Protein AF-A0AAW0HQI2-F1 (afdb_monomer_lite)

Organism: Myodes glareolus (NCBI:txid447135)

Foldseek 3Di:
DPDKKKKKFKADLVRDTPDIDIDDDPPDDPPPPPVVVVVSVVQSVCVVVVVVCVVPDCDDDQAWHADPSIIMGMDMPDRDRVVSVVVVVVVVVVVVD

Secondary structure (DSSP, 8-state):
-----EEEEEE-TTS-EEEEEEEPPTT----TTHHHHHHHHHHHHHHHHHHHHHTT-S--BTTEEEETTEEEEEEESS--HHHHHHHHHHHHHHHH-

Sequence (97 aa):
TMSGSFYFVIVGHHDNPVFEMEFLPPGKAESKDDHRHLNQFIAHAALDLVDENMWLSNNIKDCALIFSHMRFIMLHDVRQEDGIKNFFTDVYDLYIK

InterPro domains:
  IPR006722 Trafficking protein particle complex subunit 2 [PF04628] (10-97)
  IPR006722 Trafficking protein particle complex subunit 2 [PTHR12403] (6-97)
  IPR011012 Longin-like domain superfamily [SSF64356] (2-97)

Structure (mmCIF, N/CA/C/O backbone):
data_AF-A0AAW0HQI2-F1
#
_entry.id   AF-A0AAW0HQI2-F1
#
loop_
_atom_site.group_PDB
_atom_site.id
_atom_site.type_symbol
_atom_site.label_atom_id
_atom_site.label_alt_id
_atom_site.label_comp_id
_atom_site.label_asym_id
_atom_site.label_entity_id
_atom_site.label_seq_id
_atom_site.pdbx_PDB_ins_code
_atom_site.Cartn_x
_atom_site.Cartn_y
_atom_site.Cartn_z
_atom_site.occupancy
_atom_site.B_iso_or_equiv
_atom_site.auth_seq_id
_atom_site.auth_comp_id
_atom_site.auth_asym_id
_atom_site.auth_atom_id
_atom_site.pdbx_PDB_model_num
ATOM 1 N N . THR A 1 1 ? -10.094 -1.252 22.296 1.00 48.91 1 THR A N 1
ATOM 2 C CA . THR A 1 1 ? -9.188 -0.906 21.182 1.00 48.91 1 THR A CA 1
ATOM 3 C C . THR A 1 1 ? -10.040 -0.333 20.073 1.00 48.91 1 THR A C 1
ATOM 5 O O . THR A 1 1 ? -10.966 -1.011 19.651 1.00 48.91 1 THR A O 1
ATOM 8 N N . MET A 1 2 ? -9.838 0.928 19.674 1.00 54.75 2 MET A N 1
ATOM 9 C CA . MET A 1 2 ? -10.497 1.425 18.460 1.00 54.75 2 MET A CA 1
ATOM 10 C C . MET A 1 2 ? -9.934 0.627 17.285 1.00 54.75 2 MET A C 1
ATOM 12 O O . MET A 1 2 ? -8.726 0.623 17.073 1.00 54.75 2 MET A O 1
ATOM 16 N N . SER A 1 3 ? -10.786 -0.120 16.593 1.00 72.12 3 SER A N 1
ATOM 17 C CA . SER A 1 3 ? -10.407 -0.876 15.405 1.00 72.12 3 SER A CA 1
ATOM 18 C C . SER A 1 3 ? -10.437 0.064 14.202 1.00 72.12 3 SER A C 1
ATOM 20 O O . SER A 1 3 ? -11.510 0.572 13.860 1.00 72.12 3 SER A O 1
ATOM 22 N N . GLY A 1 4 ? -9.270 0.319 13.613 1.00 81.56 4 GLY A N 1
ATOM 23 C CA . GLY A 1 4 ? -9.139 1.151 12.422 1.00 81.56 4 GLY A CA 1
ATOM 24 C C . GLY A 1 4 ? -9.527 0.416 11.142 1.00 81.56 4 GLY A C 1
ATOM 25 O O . GLY A 1 4 ? -9.571 -0.815 11.104 1.00 81.56 4 GLY A O 1
ATOM 26 N N . SER A 1 5 ? -9.819 1.192 10.109 1.00 87.62 5 SER A N 1
ATOM 27 C CA . SER A 1 5 ? -10.021 0.749 8.734 1.00 87.62 5 SER A CA 1
ATOM 28 C C . SER A 1 5 ? -8.769 1.101 7.938 1.00 87.62 5 SER A C 1
ATOM 30 O O . SER A 1 5 ? -8.256 2.217 8.060 1.00 87.62 5 SER A O 1
ATOM 32 N N . PHE A 1 6 ? -8.291 0.170 7.120 1.00 90.00 6 PHE A N 1
ATOM 33 C CA . PHE A 1 6 ? -7.105 0.372 6.300 1.00 90.00 6 PHE A CA 1
ATOM 34 C C . PHE A 1 6 ? -7.381 -0.007 4.847 1.00 90.00 6 PHE A C 1
ATOM 36 O O . PHE A 1 6 ? -8.104 -0.964 4.580 1.00 90.00 6 PHE A O 1
ATOM 43 N N . TYR A 1 7 ? -6.781 0.720 3.915 1.00 91.75 7 TYR A N 1
ATOM 44 C CA . TYR A 1 7 ? -6.788 0.407 2.491 1.00 91.75 7 TYR A CA 1
ATOM 45 C C . TYR A 1 7 ? -5.349 0.424 1.990 1.00 91.75 7 TYR A C 1
ATOM 47 O O . TYR A 1 7 ? -4.655 1.432 2.110 1.00 91.75 7 TYR A O 1
ATOM 55 N N . PHE A 1 8 ? -4.908 -0.704 1.450 1.00 92.38 8 PHE A N 1
ATOM 56 C CA . PHE A 1 8 ? -3.566 -0.905 0.935 1.00 92.38 8 PHE A CA 1
ATOM 57 C C . PHE A 1 8 ? -3.609 -1.080 -0.580 1.00 92.38 8 PHE A C 1
ATOM 59 O O . PHE A 1 8 ? -4.403 -1.871 -1.091 1.00 92.38 8 PHE A O 1
ATOM 66 N N . VAL A 1 9 ? -2.727 -0.381 -1.293 1.00 93.19 9 VAL A N 1
ATOM 67 C CA . VAL A 1 9 ? -2.574 -0.514 -2.744 1.00 93.19 9 VAL A CA 1
ATOM 68 C C . VAL A 1 9 ? -1.104 -0.549 -3.146 1.00 93.19 9 VAL A C 1
ATOM 70 O O . VAL A 1 9 ? -0.279 0.208 -2.631 1.00 93.19 9 VAL A O 1
ATOM 73 N N . ILE A 1 10 ? -0.786 -1.428 -4.095 1.00 92.31 10 ILE A N 1
ATOM 74 C CA . ILE A 1 10 ? 0.484 -1.439 -4.818 1.00 92.31 10 ILE A CA 1
ATOM 75 C C . ILE A 1 10 ? 0.229 -0.832 -6.192 1.00 92.31 10 ILE A C 1
ATOM 77 O O . ILE A 1 10 ? -0.566 -1.358 -6.969 1.00 92.31 10 ILE A O 1
ATOM 81 N N . VAL A 1 11 ? 0.920 0.258 -6.500 1.00 91.81 11 VAL A N 1
ATOM 82 C CA . VAL A 1 11 ? 0.824 0.975 -7.770 1.00 91.81 11 VAL A CA 1
ATOM 83 C C . VAL A 1 11 ? 2.059 0.673 -8.611 1.00 91.81 11 VAL A C 1
ATOM 85 O O . VAL A 1 11 ? 3.196 0.860 -8.166 1.00 91.81 11 VAL A O 1
ATOM 88 N N . GLY A 1 12 ? 1.816 0.182 -9.826 1.00 89.75 12 GLY A N 1
ATOM 89 C CA . GLY A 1 12 ? 2.839 -0.140 -10.817 1.00 89.75 12 GLY A CA 1
ATOM 90 C C . GLY A 1 12 ? 3.387 1.096 -11.521 1.00 89.75 12 GLY A C 1
ATOM 91 O O . GLY A 1 12 ? 2.932 2.208 -11.277 1.00 89.75 12 GLY A O 1
ATOM 92 N N . HIS A 1 13 ? 4.343 0.902 -12.430 1.00 86.12 13 HIS A N 1
ATOM 93 C CA . HIS A 1 13 ? 5.065 1.981 -13.128 1.00 86.12 13 HIS A CA 1
ATOM 94 C C . HIS A 1 13 ? 4.204 2.878 -14.023 1.00 86.12 13 HIS A C 1
ATOM 96 O O . HIS A 1 13 ? 4.629 3.978 -14.358 1.00 86.12 13 HIS A O 1
ATOM 102 N N . HIS A 1 14 ? 3.019 2.417 -14.423 1.00 88.00 14 HIS A N 1
ATOM 103 C CA . HIS A 1 14 ? 2.085 3.163 -15.273 1.00 88.00 14 HIS A CA 1
ATOM 104 C C . HIS A 1 14 ? 0.922 3.763 -14.472 1.00 88.00 14 HIS A C 1
ATOM 106 O O . HIS A 1 14 ? -0.172 3.928 -15.005 1.00 88.00 14 HIS A O 1
ATOM 112 N N . ASP A 1 15 ? 1.142 4.006 -13.179 1.00 87.31 15 ASP A N 1
ATOM 113 C CA . ASP A 1 15 ? 0.151 4.517 -12.222 1.00 87.31 15 ASP A CA 1
ATOM 114 C C . ASP A 1 15 ? -1.121 3.660 -12.134 1.00 87.31 15 ASP A C 1
ATOM 116 O O . ASP A 1 15 ? -2.192 4.115 -11.734 1.00 87.31 15 ASP A O 1
ATOM 120 N N . ASN A 1 16 ? -0.995 2.379 -12.484 1.00 89.62 16 ASN A N 1
ATOM 121 C CA . ASN A 1 16 ? -2.070 1.405 -12.430 1.00 89.62 16 ASN A CA 1
ATOM 122 C C . ASN A 1 16 ? -2.038 0.630 -11.099 1.00 89.62 16 ASN A C 1
ATOM 124 O O . ASN A 1 16 ? -0.955 0.220 -10.663 1.00 89.62 16 ASN A O 1
ATOM 128 N N . PRO A 1 17 ? -3.196 0.365 -10.467 1.00 91.56 17 PRO A N 1
ATOM 129 C CA . PRO A 1 17 ? -3.251 -0.523 -9.314 1.00 91.56 17 PRO A CA 1
ATOM 130 C C . PRO A 1 17 ? -2.883 -1.946 -9.761 1.00 91.56 17 PRO A C 1
ATOM 132 O O . PRO A 1 17 ? -3.494 -2.513 -10.666 1.00 91.56 17 PRO A O 1
ATOM 135 N N . VAL A 1 18 ? -1.835 -2.504 -9.159 1.00 92.50 18 VAL A N 1
ATOM 136 C CA . VAL A 1 18 ? -1.377 -3.889 -9.363 1.00 92.50 18 VAL A CA 1
ATOM 137 C C . VAL A 1 18 ? -2.005 -4.811 -8.322 1.00 92.50 18 VAL A C 1
ATOM 139 O O . VAL A 1 18 ? -2.288 -5.972 -8.608 1.00 92.50 18 VAL A O 1
ATOM 142 N N . PHE A 1 19 ? -2.238 -4.289 -7.120 1.00 92.31 19 PHE A N 1
ATOM 143 C CA . PHE A 1 19 ? -2.855 -5.013 -6.018 1.00 92.31 19 PHE A CA 1
ATOM 144 C C . PHE A 1 19 ? -3.599 -4.045 -5.103 1.00 92.31 19 PHE A C 1
ATOM 146 O O . PHE A 1 19 ? -3.087 -2.963 -4.831 1.00 92.31 19 PHE A O 1
ATOM 153 N N . GLU A 1 20 ? -4.761 -4.452 -4.599 1.00 91.94 20 GLU A N 1
ATOM 154 C CA . GLU A 1 20 ? -5.594 -3.680 -3.673 1.00 91.94 20 GLU A CA 1
ATOM 155 C C . GLU A 1 20 ? -6.117 -4.604 -2.564 1.00 91.94 20 GLU A C 1
ATOM 157 O O . GLU A 1 20 ? -6.516 -5.741 -2.830 1.00 91.94 20 GLU A O 1
ATOM 162 N N . MET A 1 21 ? -6.130 -4.125 -1.320 1.00 90.56 21 MET A N 1
ATOM 163 C CA . MET A 1 21 ? -6.667 -4.859 -0.174 1.00 90.56 21 MET A CA 1
ATOM 164 C C . MET A 1 21 ? -7.259 -3.909 0.869 1.00 90.56 21 MET A C 1
ATOM 166 O O . MET A 1 21 ? -6.637 -2.922 1.252 1.00 90.56 21 MET A O 1
ATOM 170 N N . GLU A 1 22 ? -8.449 -4.243 1.367 1.00 88.75 22 GLU A N 1
ATOM 171 C CA . GLU A 1 22 ? -9.138 -3.501 2.426 1.00 88.75 22 GLU A CA 1
ATOM 172 C C . GLU A 1 22 ? -9.172 -4.302 3.729 1.00 88.75 22 GLU A C 1
ATOM 174 O O . GLU A 1 22 ? -9.527 -5.481 3.753 1.00 88.75 22 GLU A O 1
ATOM 179 N N . PHE A 1 23 ? -8.837 -3.638 4.833 1.00 87.94 23 PHE A N 1
ATOM 180 C CA . PHE A 1 23 ? -8.917 -4.167 6.187 1.00 87.94 23 PHE A CA 1
ATOM 181 C C . PHE A 1 23 ? -9.995 -3.395 6.939 1.00 87.94 23 PHE A C 1
ATOM 183 O O . PHE A 1 23 ? -9.787 -2.254 7.354 1.00 87.94 23 PHE A O 1
ATOM 190 N N . LEU A 1 24 ? -11.162 -4.011 7.105 1.00 84.94 24 LEU A N 1
ATOM 191 C CA . LEU A 1 24 ? -12.292 -3.396 7.793 1.00 84.94 24 LEU A CA 1
ATOM 192 C C . LEU A 1 24 ? -12.434 -3.942 9.218 1.00 84.94 24 LEU A C 1
ATOM 194 O O . LEU A 1 24 ? -12.226 -5.136 9.455 1.00 84.94 24 LEU A O 1
ATOM 198 N N . PRO A 1 25 ? -12.825 -3.096 10.183 1.00 83.69 25 PRO A N 1
ATOM 199 C CA . PRO A 1 25 ? -13.108 -3.549 11.532 1.00 83.69 25 PRO A CA 1
ATOM 200 C C . PRO A 1 25 ? -14.364 -4.436 11.585 1.00 83.69 25 PRO A C 1
ATOM 202 O O . PRO A 1 25 ? -15.307 -4.229 10.811 1.00 83.69 25 PRO A O 1
ATOM 205 N N . PRO A 1 26 ? -14.433 -5.386 12.536 1.00 76.12 26 PRO A N 1
ATOM 206 C CA . PRO A 1 26 ? -15.590 -6.261 12.684 1.00 76.12 26 PRO A CA 1
ATOM 207 C C . PRO A 1 26 ? -16.854 -5.435 12.959 1.00 76.12 26 PRO A C 1
ATOM 209 O O . PRO A 1 26 ? -16.910 -4.661 13.913 1.00 76.12 26 PRO A O 1
ATOM 212 N N . GLY A 1 27 ? -17.875 -5.600 12.115 1.00 71.94 27 GLY A N 1
ATOM 213 C CA . GLY A 1 27 ? -19.171 -4.926 12.251 1.00 71.94 27 GLY A CA 1
ATOM 214 C C . GLY A 1 27 ? -19.381 -3.686 11.374 1.00 71.94 27 GLY A C 1
ATOM 215 O O . GLY A 1 27 ? -20.511 -3.205 11.308 1.00 71.94 27 GLY A O 1
ATOM 216 N N . LYS A 1 28 ? -18.364 -3.190 10.649 1.00 67.31 28 LYS A N 1
ATOM 217 C CA . LYS A 1 28 ? -18.602 -2.271 9.522 1.00 67.31 28 LYS A CA 1
ATOM 218 C C . LYS A 1 28 ? -18.982 -3.101 8.294 1.00 67.31 28 LYS A C 1
ATOM 220 O O . LYS A 1 28 ? -18.162 -3.849 7.773 1.00 67.31 28 LYS A O 1
ATOM 225 N N . ALA A 1 29 ? -20.240 -2.995 7.868 1.00 59.56 29 ALA A N 1
ATOM 226 C CA . ALA A 1 29 ? -20.687 -3.577 6.608 1.00 59.56 29 ALA A CA 1
ATOM 227 C C . ALA A 1 29 ? -20.043 -2.824 5.437 1.00 59.56 29 ALA A C 1
ATOM 229 O O . ALA A 1 29 ? -19.974 -1.595 5.448 1.00 59.56 29 ALA A O 1
ATOM 230 N N . GLU A 1 30 ? -19.579 -3.573 4.441 1.00 57.47 30 GLU A N 1
ATOM 231 C CA . GLU A 1 30 ? -19.017 -3.032 3.209 1.00 57.47 30 GLU A CA 1
ATOM 232 C C . GLU A 1 30 ? -20.071 -2.185 2.476 1.00 57.47 30 GLU A C 1
ATOM 234 O O . GLU A 1 30 ? -20.948 -2.707 1.787 1.00 57.47 30 GLU A O 1
ATOM 239 N N . SER A 1 31 ? -19.978 -0.861 2.582 1.00 58.41 31 SER A N 1
ATOM 240 C CA . SER A 1 31 ? -20.488 0.031 1.538 1.00 58.41 31 SER A CA 1
ATOM 241 C C . SER A 1 31 ? -19.483 -0.062 0.379 1.00 58.41 31 SER A C 1
ATOM 243 O O . SER A 1 31 ? -18.505 0.674 0.283 1.00 58.41 31 SER A O 1
ATOM 245 N N . LYS A 1 32 ? -19.633 -1.145 -0.384 1.00 59.94 32 LYS A N 1
ATOM 246 C CA . LYS A 1 32 ? -18.544 -1.842 -1.083 1.00 59.94 32 LYS A CA 1
ATOM 247 C C . LYS A 1 32 ? -18.003 -1.113 -2.321 1.00 59.94 32 LYS A C 1
ATOM 249 O O . LYS A 1 32 ? -16.873 -1.369 -2.721 1.00 59.94 32 LYS A O 1
ATOM 254 N N . ASP A 1 33 ? -18.783 -0.205 -2.908 1.00 62.25 33 ASP A N 1
ATOM 255 C CA . ASP A 1 33 ? -18.395 0.500 -4.138 1.00 62.25 33 ASP A CA 1
ATOM 256 C C . ASP A 1 33 ? -17.979 1.954 -3.897 1.00 62.25 33 ASP A C 1
ATOM 258 O O . ASP A 1 33 ? -16.899 2.354 -4.333 1.00 62.25 33 ASP A O 1
ATOM 262 N N . ASP A 1 34 ? -18.760 2.734 -3.144 1.00 68.19 34 ASP A N 1
ATOM 263 C CA . ASP A 1 34 ? -18.469 4.162 -2.950 1.00 68.19 34 ASP A CA 1
ATOM 264 C C . ASP A 1 34 ? -17.156 4.395 -2.187 1.00 68.19 34 ASP A C 1
ATOM 266 O O . ASP A 1 34 ? -16.355 5.254 -2.565 1.00 68.19 34 ASP A O 1
ATOM 270 N N . HIS A 1 35 ? -16.890 3.603 -1.139 1.00 75.94 35 HIS A N 1
ATOM 271 C CA . HIS A 1 35 ? -15.639 3.729 -0.384 1.00 75.94 35 HIS A CA 1
ATOM 272 C C . HIS A 1 35 ? -14.431 3.293 -1.201 1.00 75.94 35 HIS A C 1
ATOM 274 O O . HIS A 1 35 ? -13.383 3.921 -1.096 1.00 75.94 35 HIS A O 1
ATOM 280 N N . ARG A 1 36 ? -14.581 2.277 -2.051 1.00 81.12 36 ARG A N 1
ATOM 281 C CA . ARG A 1 36 ? -13.492 1.781 -2.889 1.00 81.12 36 ARG A CA 1
ATOM 282 C C . ARG A 1 36 ? -13.065 2.823 -3.919 1.00 81.12 36 ARG A C 1
ATOM 284 O O . ARG A 1 36 ? -11.879 3.115 -4.028 1.00 81.12 36 ARG A O 1
ATOM 291 N N . HIS A 1 37 ? -14.013 3.437 -4.628 1.00 85.94 37 HIS A N 1
ATOM 292 C CA . HIS A 1 37 ? -13.699 4.496 -5.593 1.00 85.94 37 HIS A CA 1
ATOM 293 C C . HIS A 1 37 ? -13.087 5.726 -4.924 1.00 85.94 37 HIS A C 1
ATOM 295 O O . HIS A 1 37 ? -12.160 6.331 -5.462 1.00 85.94 37 HIS A O 1
ATOM 301 N N . LEU A 1 38 ? -13.565 6.070 -3.726 1.00 88.19 38 LEU A N 1
ATOM 302 C CA . LEU A 1 38 ? -12.973 7.139 -2.935 1.00 88.19 38 LEU A CA 1
ATOM 303 C C . LEU A 1 38 ? -11.543 6.790 -2.499 1.00 88.19 38 LEU A C 1
ATOM 305 O O . LEU A 1 38 ? -10.650 7.618 -2.648 1.00 88.19 38 LEU A O 1
ATOM 309 N N . ASN A 1 39 ? -11.308 5.571 -2.010 1.00 89.44 39 ASN A N 1
ATOM 310 C CA . ASN A 1 39 ? -9.985 5.092 -1.611 1.00 89.44 39 ASN A CA 1
ATOM 311 C C . ASN A 1 39 ? -9.008 5.112 -2.795 1.00 89.44 39 ASN A C 1
ATOM 313 O O . ASN A 1 39 ? -7.894 5.610 -2.658 1.00 89.44 39 ASN A O 1
ATOM 317 N N . GLN A 1 40 ? -9.444 4.657 -3.973 1.00 90.50 40 GLN A N 1
ATOM 318 C CA . GLN A 1 40 ? -8.670 4.732 -5.215 1.00 90.50 40 GLN A CA 1
ATOM 319 C C . GLN A 1 40 ? -8.340 6.178 -5.594 1.00 90.50 40 GLN A C 1
ATOM 321 O O . GLN A 1 40 ? -7.191 6.484 -5.903 1.00 90.50 40 GLN A O 1
ATOM 326 N N . PHE A 1 41 ? -9.323 7.080 -5.528 1.00 91.06 41 PHE A N 1
ATOM 327 C CA . PHE A 1 41 ? -9.127 8.497 -5.826 1.00 91.06 41 PHE A CA 1
ATOM 328 C C . PHE A 1 41 ? -8.129 9.154 -4.864 1.00 91.06 41 PHE A C 1
ATOM 330 O O . PHE A 1 41 ? -7.208 9.840 -5.303 1.00 91.06 41 PHE A O 1
ATOM 337 N N . ILE A 1 42 ? -8.274 8.908 -3.558 1.00 90.50 42 ILE A N 1
ATOM 338 C CA . ILE A 1 42 ? -7.370 9.438 -2.530 1.00 90.50 42 ILE A CA 1
ATOM 339 C C . ILE A 1 42 ? -5.959 8.871 -2.717 1.00 90.50 42 ILE A C 1
ATOM 341 O O . ILE A 1 42 ? -4.993 9.629 -2.679 1.00 90.50 42 ILE A O 1
ATOM 345 N N . ALA A 1 43 ? -5.824 7.561 -2.936 1.00 90.12 43 ALA A N 1
ATOM 346 C CA . ALA A 1 43 ? -4.526 6.930 -3.146 1.00 90.12 43 ALA A CA 1
ATOM 347 C C . ALA A 1 43 ? -3.833 7.450 -4.411 1.00 90.12 43 ALA A C 1
ATOM 349 O O . ALA A 1 43 ? -2.632 7.697 -4.382 1.00 90.12 43 ALA A O 1
ATOM 350 N N . HIS A 1 44 ? -4.583 7.670 -5.493 1.00 89.56 44 HIS A N 1
ATOM 351 C CA . HIS A 1 44 ? -4.044 8.247 -6.720 1.00 89.56 44 HIS A CA 1
ATOM 352 C C . HIS A 1 44 ? -3.579 9.694 -6.509 1.00 89.56 44 HIS A C 1
ATOM 354 O O . HIS A 1 44 ? -2.46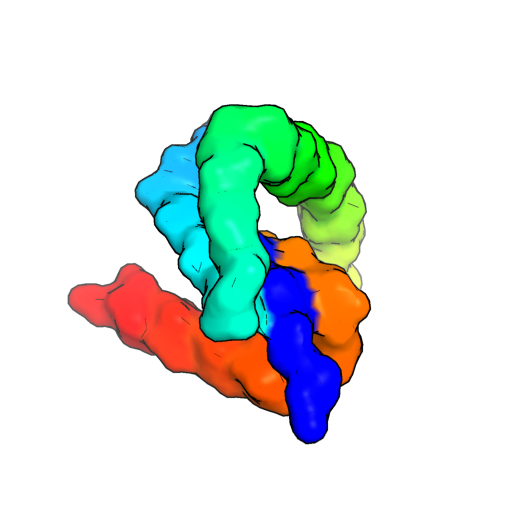1 10.029 -6.877 1.00 89.56 44 HIS A O 1
ATOM 360 N N . ALA A 1 45 ? -4.373 10.527 -5.829 1.00 88.75 45 ALA A N 1
ATOM 361 C CA . ALA A 1 45 ? -3.971 11.894 -5.485 1.00 88.75 45 ALA A CA 1
ATOM 362 C C . ALA A 1 45 ? -2.749 11.944 -4.545 1.00 88.75 45 ALA A C 1
ATOM 364 O O . ALA A 1 45 ? -2.002 12.920 -4.540 1.00 88.75 45 ALA A O 1
ATOM 365 N N . ALA A 1 46 ? -2.531 10.897 -3.743 1.00 86.62 46 ALA A N 1
ATOM 366 C CA . ALA A 1 46 ? -1.357 10.785 -2.886 1.00 86.62 46 ALA A CA 1
ATOM 367 C C . ALA A 1 46 ? -0.070 10.437 -3.658 1.00 86.62 46 ALA A C 1
ATOM 369 O O . ALA A 1 46 ? 1.012 10.653 -3.110 1.00 86.62 46 ALA A O 1
ATOM 370 N N . LEU A 1 47 ? -0.154 9.931 -4.898 1.00 86.00 47 LEU A N 1
ATOM 371 C CA . LEU A 1 47 ? 1.022 9.564 -5.701 1.00 86.00 47 LEU A CA 1
ATOM 372 C C . LEU A 1 47 ? 1.937 10.759 -5.955 1.00 86.00 47 LEU A C 1
ATOM 374 O O . LEU A 1 47 ? 3.139 10.639 -5.737 1.00 86.00 47 LEU A O 1
ATOM 378 N N . ASP A 1 48 ? 1.371 11.915 -6.307 1.00 84.38 48 ASP A N 1
ATOM 379 C CA . ASP A 1 48 ? 2.142 13.139 -6.553 1.00 84.38 48 ASP A CA 1
ATOM 380 C C . ASP A 1 48 ? 2.991 13.512 -5.326 1.00 84.38 48 ASP A C 1
ATOM 382 O O . ASP A 1 48 ? 4.195 13.755 -5.422 1.00 84.38 48 ASP A O 1
ATOM 386 N N . LEU A 1 49 ? 2.385 13.464 -4.133 1.00 81.38 49 LEU A N 1
ATOM 387 C CA . LEU A 1 49 ? 3.074 13.755 -2.875 1.00 81.38 49 LEU A CA 1
ATOM 388 C C . LEU A 1 49 ? 4.150 12.708 -2.554 1.00 81.38 49 LEU A C 1
ATOM 390 O O . LEU A 1 49 ? 5.191 13.032 -1.980 1.00 81.38 49 LEU A O 1
ATOM 394 N N . VAL A 1 50 ? 3.892 11.440 -2.868 1.00 78.56 50 VAL A N 1
ATOM 395 C CA . VAL A 1 50 ? 4.836 10.337 -2.666 1.00 78.56 50 VAL A CA 1
ATOM 396 C C . VAL A 1 50 ? 6.055 10.519 -3.578 1.00 78.56 50 VAL A C 1
ATOM 398 O O . VAL A 1 50 ? 7.184 10.479 -3.084 1.00 78.56 50 VAL A O 1
ATOM 401 N N . ASP A 1 51 ? 5.841 10.835 -4.853 1.00 78.00 51 ASP A N 1
ATOM 402 C CA . ASP A 1 51 ? 6.893 11.026 -5.854 1.00 78.00 51 ASP A CA 1
ATOM 403 C C . ASP A 1 51 ? 7.757 12.267 -5.570 1.00 78.00 51 ASP A C 1
ATOM 405 O O . ASP A 1 51 ? 8.986 12.191 -5.653 1.00 78.00 51 ASP A O 1
ATOM 409 N N . GLU A 1 52 ? 7.168 13.386 -5.131 1.00 76.44 52 GLU A N 1
ATOM 410 C CA . GLU A 1 52 ? 7.926 14.568 -4.681 1.00 76.44 52 GLU A CA 1
ATOM 411 C C . GLU A 1 52 ? 8.860 14.242 -3.506 1.00 76.44 52 GLU A C 1
ATOM 413 O O . GLU A 1 52 ? 9.993 14.723 -3.416 1.00 76.44 52 GLU A O 1
ATOM 418 N N . ASN A 1 53 ? 8.394 13.387 -2.598 1.00 67.50 53 ASN A N 1
ATOM 419 C CA . ASN A 1 53 ? 9.127 13.008 -1.399 1.00 67.50 53 ASN A CA 1
ATOM 420 C C . ASN A 1 53 ? 10.137 11.871 -1.615 1.00 67.50 53 ASN A C 1
ATOM 422 O O . ASN A 1 53 ? 10.995 11.667 -0.750 1.00 67.50 53 ASN A O 1
ATOM 426 N N . MET A 1 54 ? 10.070 11.160 -2.746 1.00 65.00 54 MET A N 1
ATOM 427 C CA . MET A 1 54 ? 10.982 10.068 -3.112 1.00 65.00 54 MET A CA 1
ATOM 428 C C . MET A 1 54 ? 12.445 10.517 -3.115 1.00 65.00 54 MET A C 1
ATOM 430 O O . MET A 1 54 ? 13.341 9.788 -2.696 1.00 65.00 54 MET A O 1
ATOM 434 N N . TRP A 1 55 ? 12.683 11.752 -3.548 1.00 57.94 55 TRP A N 1
ATOM 435 C CA . TRP A 1 55 ? 14.018 12.322 -3.709 1.00 57.94 55 TRP A CA 1
ATOM 436 C C . TRP A 1 55 ? 14.677 12.715 -2.381 1.00 57.94 55 TRP A C 1
ATOM 438 O O . TRP A 1 55 ? 15.863 13.040 -2.358 1.00 57.94 55 TRP A O 1
ATOM 448 N N . LEU A 1 56 ? 13.926 12.695 -1.272 1.00 53.31 56 LEU A N 1
ATOM 449 C CA . LEU A 1 56 ? 14.359 13.238 0.016 1.00 53.31 56 LEU A CA 1
ATOM 450 C C . LEU A 1 56 ? 14.715 12.160 1.057 1.00 53.31 56 LEU A C 1
ATOM 452 O O . LEU A 1 56 ? 15.352 12.486 2.062 1.00 53.31 56 LEU A O 1
ATOM 456 N N . SER A 1 57 ? 14.334 10.886 0.872 1.00 48.00 57 SER A N 1
ATOM 457 C CA . SER A 1 57 ? 14.677 9.828 1.840 1.00 48.00 57 SER A CA 1
ATOM 458 C C . SER A 1 57 ? 14.309 8.402 1.421 1.00 48.00 57 SER A C 1
ATOM 460 O O . SER A 1 57 ? 13.177 8.150 1.029 1.00 48.00 57 SER A O 1
ATOM 462 N N . ASN A 1 58 ? 15.194 7.440 1.713 1.00 53.84 58 ASN A N 1
ATOM 463 C CA . ASN A 1 58 ? 14.934 5.985 1.704 1.00 53.84 58 ASN A CA 1
ATOM 464 C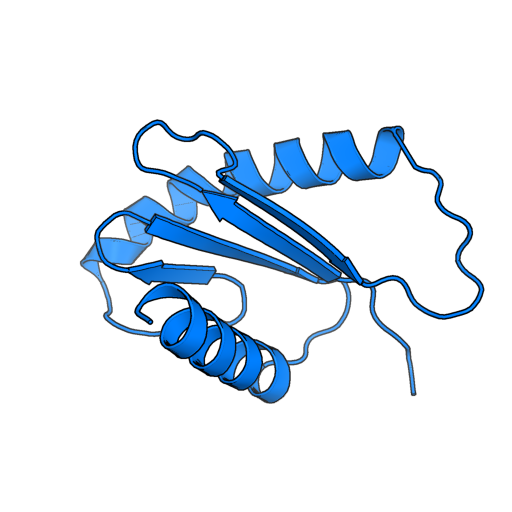 C . ASN A 1 58 ? 14.007 5.514 2.854 1.00 53.84 58 ASN A C 1
ATOM 466 O O . ASN A 1 58 ? 14.105 4.375 3.306 1.00 53.84 58 ASN A O 1
ATOM 470 N N . ASN A 1 59 ? 13.164 6.387 3.405 1.00 53.88 59 ASN A N 1
ATOM 471 C CA . ASN A 1 59 ? 12.434 6.097 4.635 1.00 53.88 59 ASN A CA 1
ATOM 472 C C . ASN A 1 59 ? 10.990 5.709 4.330 1.00 53.88 59 ASN A C 1
ATOM 474 O O . ASN A 1 59 ? 10.241 6.496 3.754 1.00 53.88 59 ASN A O 1
ATOM 478 N N . ILE A 1 60 ? 10.611 4.510 4.782 1.00 59.47 60 ILE A N 1
ATOM 479 C CA . ILE A 1 60 ? 9.220 4.096 4.978 1.00 59.47 60 ILE A CA 1
ATOM 480 C C . ILE A 1 60 ? 8.521 5.223 5.749 1.00 59.47 60 ILE A C 1
ATOM 482 O O . ILE A 1 60 ? 8.854 5.479 6.910 1.00 59.47 60 ILE A O 1
ATOM 486 N N . LYS A 1 61 ? 7.596 5.932 5.102 1.00 63.44 61 LYS A N 1
ATOM 487 C CA . LYS A 1 61 ? 6.740 6.911 5.777 1.00 63.44 61 LYS A CA 1
ATOM 488 C C . LYS A 1 61 ? 5.512 6.191 6.323 1.00 63.44 61 LYS A C 1
ATOM 490 O O . LYS A 1 61 ? 5.120 5.150 5.803 1.00 63.44 61 LYS A O 1
ATOM 495 N N . ASP A 1 62 ? 4.870 6.783 7.327 1.00 63.75 62 ASP A N 1
ATOM 496 C CA . ASP A 1 62 ? 3.710 6.194 8.014 1.00 63.75 62 ASP A CA 1
ATOM 497 C C . ASP A 1 62 ? 2.529 5.850 7.080 1.00 63.75 62 ASP A C 1
ATOM 499 O O . ASP A 1 62 ? 1.671 5.065 7.466 1.00 63.75 62 ASP A O 1
ATOM 503 N N . CYS A 1 63 ? 2.510 6.374 5.846 1.00 66.25 63 CYS A N 1
ATOM 504 C CA . CYS A 1 63 ? 1.458 6.121 4.854 1.00 66.25 63 CYS A CA 1
ATOM 505 C C . CYS A 1 63 ? 1.962 5.567 3.506 1.00 66.25 63 CYS A C 1
ATOM 507 O O . CYS A 1 63 ? 1.140 5.213 2.661 1.00 66.25 63 CYS A O 1
ATOM 509 N N . ALA A 1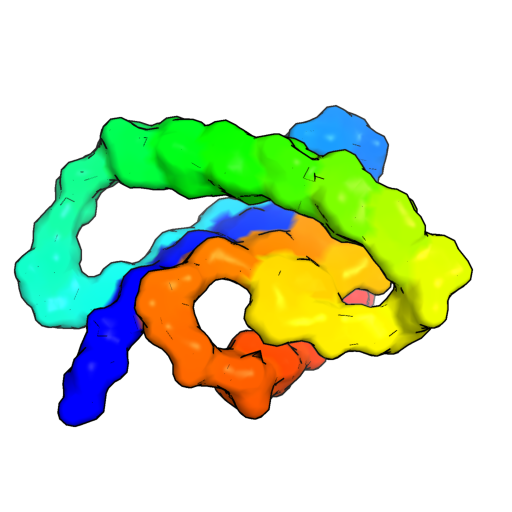 64 ? 3.277 5.533 3.248 1.00 69.56 64 ALA A N 1
ATOM 510 C CA . ALA A 1 64 ? 3.795 5.172 1.925 1.00 69.56 64 ALA A CA 1
ATOM 511 C C . ALA A 1 64 ? 5.240 4.652 1.937 1.00 69.56 64 ALA A C 1
ATOM 513 O O . ALA A 1 64 ? 6.101 5.159 2.662 1.00 69.56 64 ALA A O 1
ATOM 514 N N . LEU A 1 65 ? 5.505 3.689 1.054 1.00 68.56 65 LEU A N 1
ATOM 515 C CA . LEU A 1 65 ? 6.823 3.141 0.754 1.00 68.56 65 LEU A CA 1
ATOM 516 C C . LEU A 1 65 ? 7.012 3.068 -0.767 1.00 68.56 65 LEU A C 1
ATOM 518 O O . LEU A 1 65 ? 6.164 2.546 -1.482 1.00 68.56 65 LEU A O 1
ATOM 522 N N . ILE A 1 66 ? 8.139 3.570 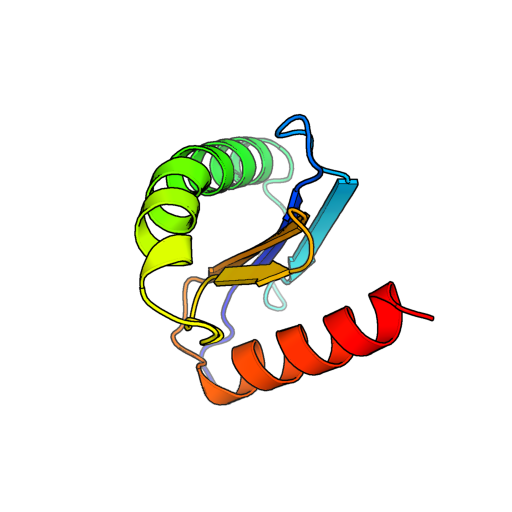-1.270 1.00 66.81 66 ILE A N 1
ATOM 523 C CA . ILE A 1 66 ? 8.498 3.468 -2.689 1.00 66.81 66 ILE A CA 1
ATOM 524 C C . ILE A 1 66 ? 9.684 2.525 -2.825 1.00 66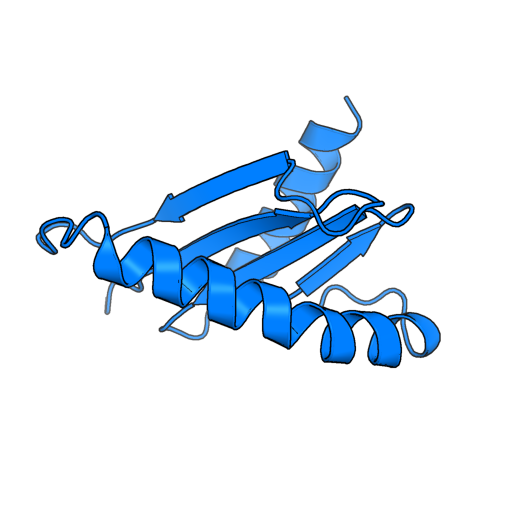.81 66 ILE A C 1
ATOM 526 O O . ILE A 1 66 ? 10.693 2.696 -2.143 1.00 66.81 66 ILE A O 1
ATOM 530 N N . PHE A 1 67 ? 9.586 1.559 -3.733 1.00 63.12 67 PHE A N 1
ATOM 531 C CA . PHE A 1 67 ? 10.677 0.647 -4.039 1.00 63.12 67 PHE A CA 1
ATOM 532 C C . PHE A 1 67 ? 10.713 0.282 -5.521 1.00 63.12 67 PHE A C 1
ATOM 534 O O . PHE A 1 67 ? 9.729 -0.206 -6.059 1.00 63.12 67 PHE A O 1
ATOM 541 N N . SER A 1 68 ? 11.861 0.459 -6.185 1.00 62.25 68 SER A N 1
ATOM 542 C CA . SER A 1 68 ? 12.049 0.081 -7.600 1.00 62.25 68 SER A CA 1
ATOM 543 C C . SER A 1 68 ? 10.929 0.611 -8.520 1.00 62.25 68 SER A C 1
ATOM 545 O O . SER A 1 68 ? 10.363 -0.111 -9.342 1.00 62.25 68 SER A O 1
ATOM 547 N N . HIS A 1 69 ? 10.548 1.879 -8.318 1.00 72.94 69 HIS A N 1
ATOM 548 C CA . HIS A 1 69 ? 9.420 2.551 -8.981 1.00 72.94 69 HIS A CA 1
ATOM 549 C C . HIS A 1 69 ? 8.022 1.939 -8.725 1.00 72.94 69 HIS A C 1
ATOM 551 O O . HIS A 1 69 ? 7.032 2.438 -9.253 1.00 72.94 69 HIS A O 1
ATOM 557 N N . MET A 1 70 ? 7.909 0.902 -7.892 1.00 82.88 70 MET A N 1
ATOM 558 C CA . MET A 1 70 ? 6.641 0.442 -7.328 1.00 82.88 70 MET A CA 1
ATOM 559 C C . MET A 1 70 ? 6.304 1.285 -6.101 1.00 82.88 70 MET A C 1
ATOM 561 O O . MET A 1 70 ? 7.178 1.573 -5.278 1.00 82.88 70 MET A O 1
ATOM 5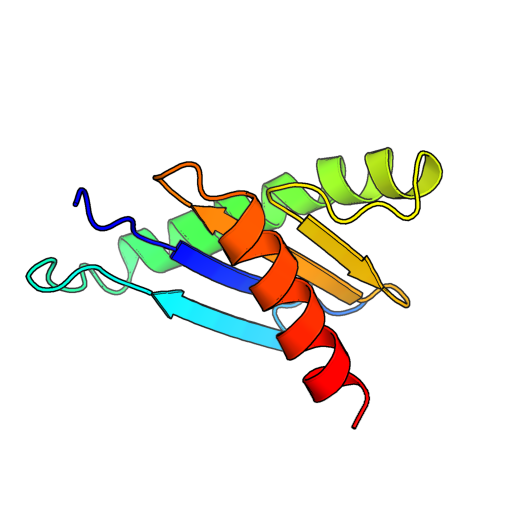65 N N . ARG A 1 71 ? 5.037 1.670 -5.956 1.00 87.31 71 ARG A N 1
ATOM 566 C CA . ARG A 1 71 ? 4.574 2.516 -4.848 1.00 87.31 71 ARG A CA 1
ATOM 567 C C . ARG A 1 71 ? 3.560 1.761 -4.013 1.00 87.31 71 ARG A C 1
ATOM 569 O O . ARG A 1 71 ? 2.512 1.360 -4.502 1.00 87.31 71 ARG A O 1
ATOM 576 N N . PHE A 1 72 ? 3.900 1.565 -2.754 1.00 90.00 72 PHE A N 1
ATOM 577 C CA . PHE A 1 72 ? 3.089 0.919 -1.741 1.00 90.00 72 PHE A CA 1
ATOM 578 C C . PHE A 1 72 ? 2.427 2.037 -0.939 1.00 90.00 72 PHE A C 1
ATOM 580 O O . PHE A 1 72 ? 3.119 2.843 -0.317 1.00 90.00 72 PHE A O 1
ATOM 587 N N . ILE A 1 73 ? 1.100 2.114 -0.970 1.00 90.44 73 ILE A N 1
ATOM 588 C CA . ILE A 1 73 ? 0.327 3.175 -0.315 1.00 90.44 73 ILE A CA 1
ATOM 589 C C . ILE A 1 73 ? -0.623 2.539 0.690 1.00 90.44 73 ILE A C 1
ATOM 591 O O . ILE A 1 73 ? -1.280 1.544 0.385 1.00 90.44 73 ILE A O 1
ATOM 595 N N . MET A 1 74 ? -0.703 3.134 1.878 1.00 90.44 74 MET A N 1
ATOM 596 C CA . MET A 1 74 ? -1.617 2.737 2.942 1.00 90.44 74 MET A CA 1
ATOM 597 C C . MET A 1 74 ? -2.454 3.942 3.380 1.00 90.44 74 MET A C 1
ATOM 599 O O . MET A 1 74 ? -1.927 4.914 3.920 1.00 90.44 74 MET A O 1
ATOM 603 N N . LEU A 1 75 ? -3.767 3.869 3.171 1.00 90.06 75 LEU A N 1
ATOM 604 C CA . LEU A 1 75 ? -4.740 4.785 3.764 1.00 90.06 75 LEU A CA 1
ATOM 605 C C . LEU A 1 75 ? -5.237 4.182 5.075 1.00 90.06 75 LEU A C 1
ATOM 607 O O . LEU A 1 75 ? -5.557 2.996 5.130 1.00 90.06 75 LEU A O 1
ATOM 611 N N . HIS A 1 76 ? -5.312 4.986 6.131 1.00 88.88 76 HIS A N 1
ATOM 612 C CA . HIS A 1 76 ? -5.717 4.516 7.451 1.00 88.88 76 HIS A CA 1
ATOM 613 C C . HIS A 1 76 ? -6.436 5.617 8.238 1.00 88.88 76 HIS A C 1
ATOM 615 O O . HIS A 1 76 ? -6.065 6.788 8.167 1.00 88.88 76 HIS A O 1
ATOM 621 N N . ASP A 1 77 ? -7.469 5.250 9.000 1.00 84.81 77 ASP A N 1
ATOM 622 C CA . ASP A 1 77 ? -8.225 6.180 9.861 1.00 84.81 77 ASP A CA 1
ATOM 623 C C . ASP A 1 77 ? -7.666 6.267 11.298 1.00 84.81 77 ASP A C 1
ATOM 625 O O . ASP A 1 77 ? -7.981 7.198 12.041 1.00 84.81 77 ASP A O 1
ATOM 629 N N . VAL A 1 78 ? -6.799 5.325 11.684 1.00 86.00 78 VAL A N 1
ATOM 630 C CA . VAL A 1 78 ? -6.136 5.258 12.993 1.00 86.00 78 VAL A CA 1
ATOM 631 C C . VAL A 1 78 ? -4.625 5.271 12.804 1.00 86.00 78 VAL A C 1
ATOM 633 O O . VAL A 1 78 ? -4.089 4.547 11.971 1.00 86.00 78 VAL A O 1
ATOM 636 N N . ARG A 1 79 ? -3.913 6.085 13.588 1.00 82.50 79 ARG A N 1
ATOM 637 C CA . ARG A 1 79 ? -2.446 6.157 13.546 1.00 82.50 79 ARG A CA 1
ATOM 638 C C . ARG A 1 79 ? -1.838 4.897 14.169 1.00 82.50 79 ARG A C 1
ATOM 640 O O . ARG A 1 79 ? -1.996 4.670 15.366 1.00 82.50 79 ARG A O 1
ATOM 647 N N . GLN A 1 80 ? -1.141 4.101 13.359 1.00 83.44 80 GLN A N 1
ATOM 648 C CA . GLN A 1 80 ? -0.484 2.863 13.788 1.00 83.44 80 GLN A CA 1
ATOM 649 C C . GLN A 1 80 ? 0.880 2.696 13.101 1.00 83.44 80 GLN A C 1
ATOM 651 O O . GLN A 1 80 ? 1.057 1.847 12.234 1.00 83.44 80 GLN A O 1
ATOM 656 N N . GLU A 1 81 ? 1.850 3.521 13.495 1.00 80.56 81 GLU A N 1
ATOM 657 C CA . GLU A 1 81 ? 3.152 3.626 12.814 1.00 80.56 81 GLU A CA 1
ATOM 658 C C . GLU A 1 81 ? 3.936 2.311 12.795 1.00 80.56 81 GLU A C 1
ATOM 660 O O . GLU A 1 81 ? 4.320 1.846 11.727 1.00 80.56 81 GLU A O 1
ATOM 665 N N . ASP A 1 82 ? 4.141 1.678 13.955 1.00 85.12 82 ASP A N 1
ATOM 666 C CA . ASP A 1 82 ? 4.943 0.448 14.042 1.00 85.12 82 ASP A CA 1
ATOM 667 C C . ASP A 1 82 ? 4.290 -0.716 13.286 1.00 85.12 82 ASP A C 1
ATOM 669 O O . ASP A 1 82 ? 4.967 -1.502 12.626 1.00 85.12 82 ASP A O 1
ATOM 673 N N . GLY A 1 83 ? 2.957 -0.811 13.343 1.00 87.75 83 GLY A N 1
ATOM 674 C CA . GLY A 1 83 ? 2.211 -1.845 12.628 1.00 87.75 83 GLY A CA 1
ATOM 675 C C . GLY A 1 83 ? 2.280 -1.666 11.115 1.00 87.75 83 GLY A C 1
ATOM 676 O O . GLY A 1 83 ? 2.509 -2.638 10.402 1.00 87.75 83 GLY A O 1
ATOM 677 N N . ILE A 1 84 ? 2.131 -0.429 10.631 1.00 87.56 84 ILE A N 1
ATOM 678 C CA . ILE A 1 84 ? 2.213 -0.117 9.200 1.00 87.56 84 ILE A CA 1
ATOM 679 C C . ILE A 1 84 ? 3.645 -0.312 8.684 1.00 87.56 84 ILE A C 1
ATOM 681 O O . ILE A 1 84 ? 3.829 -0.880 7.610 1.00 87.56 84 ILE A O 1
ATOM 685 N N . LYS A 1 85 ? 4.668 0.078 9.457 1.00 85.44 85 LYS A N 1
ATOM 686 C CA . LYS A 1 85 ? 6.078 -0.150 9.098 1.00 85.44 85 LYS A CA 1
ATOM 687 C C . LYS A 1 85 ? 6.394 -1.636 8.961 1.00 85.44 85 LYS A C 1
ATOM 689 O O . LYS A 1 85 ? 6.902 -2.039 7.920 1.00 85.44 85 LYS A O 1
ATOM 694 N N . ASN A 1 86 ? 6.033 -2.443 9.961 1.00 89.00 86 ASN A N 1
ATOM 695 C CA . ASN A 1 86 ? 6.238 -3.893 9.911 1.00 89.00 86 ASN A CA 1
ATOM 696 C C . ASN A 1 86 ? 5.473 -4.526 8.741 1.00 89.00 86 ASN A C 1
ATOM 698 O O . ASN A 1 86 ? 6.038 -5.328 8.008 1.00 89.00 86 ASN A O 1
ATOM 702 N N . PHE A 1 87 ? 4.224 -4.106 8.512 1.00 90.56 87 PHE A N 1
ATOM 703 C CA . PHE A 1 87 ? 3.430 -4.568 7.374 1.00 90.56 87 PHE A CA 1
ATOM 704 C C . PHE A 1 87 ? 4.110 -4.263 6.035 1.00 90.56 87 PHE A C 1
ATOM 706 O O . PHE A 1 87 ? 4.220 -5.148 5.190 1.00 90.56 87 PHE A O 1
ATOM 713 N N . PHE A 1 88 ? 4.606 -3.038 5.835 1.00 88.56 88 PHE A N 1
ATOM 714 C CA . PHE A 1 88 ? 5.326 -2.694 4.613 1.00 88.56 88 PHE A CA 1
ATOM 715 C C . PHE A 1 88 ? 6.599 -3.525 4.441 1.00 88.56 88 PHE A C 1
ATOM 717 O O . PHE A 1 88 ? 6.873 -3.946 3.322 1.00 88.56 88 PHE A O 1
ATOM 724 N N . THR A 1 89 ? 7.350 -3.796 5.513 1.00 87.19 89 THR A N 1
ATOM 725 C CA . THR A 1 89 ? 8.529 -4.675 5.464 1.00 87.19 89 THR A CA 1
ATOM 726 C C . THR A 1 89 ? 8.157 -6.108 5.077 1.00 87.19 89 THR A C 1
ATOM 728 O O . THR A 1 89 ? 8.770 -6.664 4.169 1.00 87.19 89 THR A O 1
ATOM 731 N N . ASP A 1 90 ? 7.121 -6.682 5.689 1.00 90.50 90 ASP A N 1
ATOM 732 C CA . ASP A 1 90 ? 6.683 -8.053 5.403 1.00 90.50 90 ASP A CA 1
ATOM 733 C C . ASP A 1 90 ? 6.163 -8.199 3.965 1.00 90.50 90 ASP A C 1
ATOM 735 O O . ASP A 1 90 ? 6.498 -9.153 3.259 1.00 90.50 90 ASP A O 1
ATOM 739 N N . VAL A 1 91 ? 5.354 -7.239 3.504 1.00 89.38 91 VAL A N 1
ATOM 740 C CA . VAL A 1 91 ? 4.815 -7.233 2.137 1.00 89.38 91 VAL A CA 1
ATOM 741 C C . VAL A 1 91 ? 5.923 -7.007 1.115 1.00 89.38 91 VAL A C 1
ATOM 743 O O . VAL A 1 91 ? 5.904 -7.615 0.048 1.00 89.38 91 VAL A O 1
ATOM 746 N N . TYR A 1 92 ? 6.904 -6.171 1.437 1.00 85.31 92 TYR A N 1
ATOM 747 C CA . TYR A 1 92 ? 8.083 -5.964 0.608 1.00 85.31 92 TYR A CA 1
ATOM 748 C C . TYR A 1 92 ? 8.907 -7.251 0.451 1.00 85.31 92 TYR A C 1
ATOM 750 O O . TYR A 1 92 ? 9.220 -7.650 -0.673 1.00 85.31 92 TYR A O 1
ATOM 758 N N . ASP A 1 93 ? 9.187 -7.946 1.556 1.00 88.38 93 ASP A N 1
ATOM 759 C CA . ASP A 1 93 ? 9.895 -9.228 1.543 1.00 88.38 93 ASP A CA 1
ATOM 760 C C . ASP A 1 93 ? 9.122 -10.310 0.780 1.00 88.38 93 ASP A C 1
ATOM 762 O O . ASP A 1 93 ? 9.728 -11.193 0.168 1.00 88.38 93 ASP A O 1
ATOM 766 N N . LEU A 1 94 ? 7.787 -10.264 0.822 1.00 89.75 94 LEU A N 1
ATOM 767 C CA . LEU A 1 94 ? 6.926 -11.144 0.039 1.00 89.75 94 LEU A CA 1
ATOM 768 C C . LEU A 1 94 ? 6.940 -10.784 -1.452 1.00 89.75 94 LEU A C 1
ATOM 770 O O . LEU A 1 94 ? 6.960 -11.686 -2.276 1.00 89.75 94 LEU A O 1
ATOM 774 N N . TYR A 1 95 ? 6.947 -9.496 -1.797 1.00 85.50 95 TYR A N 1
ATOM 775 C CA . TYR A 1 95 ? 6.917 -9.016 -3.182 1.00 85.50 95 TYR A CA 1
ATOM 776 C C . TYR A 1 95 ? 8.195 -9.358 -3.964 1.00 85.50 95 TYR A C 1
ATOM 778 O O . TYR A 1 95 ? 8.144 -9.538 -5.178 1.00 85.50 95 TYR A O 1
ATOM 786 N N . ILE A 1 96 ? 9.346 -9.428 -3.288 1.00 85.38 96 ILE A N 1
ATOM 787 C CA . ILE A 1 96 ? 10.637 -9.756 -3.920 1.00 85.38 96 ILE A CA 1
ATOM 788 C C . ILE A 1 96 ? 10.812 -11.260 -4.178 1.00 85.38 96 ILE A C 1
ATOM 790 O O . ILE A 1 96 ? 11.615 -11.634 -5.037 1.00 85.38 96 ILE A O 1
ATOM 794 N N . LYS A 1 97 ? 10.117 -12.114 -3.423 1.00 86.44 97 LYS A N 1
ATOM 795 C CA . LYS A 1 97 ? 10.204 -13.577 -3.541 1.00 86.44 97 LYS A CA 1
ATOM 796 C C . LYS A 1 97 ? 9.376 -14.100 -4.708 1.00 86.44 97 LYS A C 1
ATOM 798 O O . LYS A 1 97 ? 9.882 -15.035 -5.366 1.00 86.44 97 LYS A O 1
#

pLDDT: mean 79.9, std 12.45, range [48.0, 93.19]

Radius of gyration: 13.41 Å; chains: 1; bounding box: 36×28×36 Å